Protein AF-A0A6A3G455-F1 (afdb_monomer_lite)

Radius of gyration: 20.14 Å; chains: 1; bounding box: 67×27×47 Å

pLDDT: mean 74.89, std 9.52, range [44.03, 89.31]

Foldseek 3Di:
DVVVVVVVVVVVVVVVLVVVLEAQDPVVNVCCCVPVVDDPPDDHDHDHDDDDAPQWDKDAQAWPDWDADPNDIDTDADDDPPPCNGMPGPGDHPPPPD

Organism: NCBI:txid129364

Structure (mmCIF, N/CA/C/O backbone):
data_AF-A0A6A3G455-F1
#
_entry.id   AF-A0A6A3G455-F1
#
loop_
_atom_site.group_PDB
_atom_site.id
_atom_site.type_symbol
_atom_site.label_atom_id
_atom_site.label_alt_id
_atom_site.label_comp_id
_atom_site.label_asym_id
_atom_site.label_entity_id
_atom_site.label_seq_id
_atom_site.pdbx_PDB_ins_code
_atom_site.Cartn_x
_atom_site.Cartn_y
_atom_site.Cartn_z
_atom_site.occupancy
_atom_site.B_iso_or_equiv
_atom_site.auth_seq_id
_atom_site.auth_comp_id
_atom_site.auth_asym_id
_atom_site.auth_atom_id
_atom_site.pdbx_PDB_model_num
ATOM 1 N N . MET A 1 1 ? 37.769 10.851 -13.567 1.00 63.16 1 MET A N 1
ATOM 2 C CA . MET A 1 1 ? 36.675 11.541 -12.851 1.00 63.16 1 MET A CA 1
ATOM 3 C C . MET A 1 1 ? 35.348 11.337 -13.573 1.00 63.16 1 MET A C 1
ATOM 5 O O . MET A 1 1 ? 34.399 10.954 -12.911 1.00 63.16 1 MET A O 1
ATOM 9 N N . ASP A 1 2 ? 35.294 11.450 -14.903 1.00 78.94 2 ASP A N 1
ATOM 10 C CA . ASP A 1 2 ? 34.042 11.347 -15.685 1.00 78.94 2 ASP A CA 1
ATOM 11 C C . ASP A 1 2 ? 33.329 9.989 -15.622 1.00 78.94 2 ASP A C 1
ATOM 13 O O . ASP A 1 2 ? 32.104 9.932 -15.608 1.00 78.94 2 ASP A O 1
ATOM 17 N N . LEU A 1 3 ? 34.077 8.885 -15.512 1.00 83.62 3 LEU A N 1
ATOM 18 C CA . LEU A 1 3 ? 33.489 7.543 -15.430 1.00 83.62 3 LEU A CA 1
ATOM 19 C C . LEU A 1 3 ? 32.657 7.340 -14.153 1.00 83.62 3 LEU A C 1
ATOM 21 O O . LEU A 1 3 ? 31.636 6.666 -14.185 1.00 83.62 3 LEU A O 1
ATOM 25 N N . LEU A 1 4 ? 33.078 7.936 -13.032 1.00 83.44 4 LEU A N 1
ATOM 26 C CA . LEU A 1 4 ? 32.358 7.806 -11.763 1.00 83.44 4 LEU A CA 1
ATOM 27 C C . LEU A 1 4 ? 31.032 8.581 -11.799 1.00 83.44 4 LEU A C 1
ATOM 29 O O . LEU A 1 4 ? 30.030 8.096 -11.283 1.00 83.44 4 LEU A O 1
ATOM 33 N N . PHE A 1 5 ? 31.031 9.752 -12.445 1.00 85.00 5 PHE A N 1
ATOM 34 C CA . PHE A 1 5 ? 29.828 10.556 -12.653 1.00 85.00 5 PHE A CA 1
ATOM 35 C C . PHE A 1 5 ? 28.855 9.883 -13.619 1.00 85.00 5 PHE A C 1
ATOM 37 O O . PHE A 1 5 ? 27.669 9.829 -13.322 1.00 85.00 5 PHE A O 1
ATOM 44 N N . ALA A 1 6 ? 29.349 9.295 -14.713 1.00 89.31 6 ALA A N 1
ATOM 45 C CA . ALA A 1 6 ? 28.511 8.537 -15.642 1.00 89.31 6 ALA A CA 1
ATOM 46 C C . ALA A 1 6 ? 27.833 7.335 -14.961 1.00 89.31 6 ALA A C 1
ATOM 48 O O . ALA A 1 6 ? 26.642 7.114 -15.144 1.00 89.31 6 ALA A O 1
ATOM 49 N N . ILE A 1 7 ? 28.565 6.600 -14.112 1.00 87.12 7 ILE A N 1
ATOM 50 C CA . ILE A 1 7 ? 27.999 5.479 -13.344 1.00 87.12 7 ILE A CA 1
ATOM 51 C C . ILE A 1 7 ? 26.952 5.971 -12.336 1.00 87.12 7 ILE A C 1
ATOM 53 O O . ILE A 1 7 ? 25.924 5.324 -12.163 1.00 87.12 7 ILE A O 1
ATOM 57 N N . GLN A 1 8 ? 27.189 7.099 -11.661 1.00 82.62 8 GLN A N 1
ATOM 58 C CA . GLN A 1 8 ? 26.204 7.669 -10.737 1.00 82.62 8 GLN A CA 1
ATOM 59 C C . GLN A 1 8 ? 24.931 8.125 -11.451 1.00 82.62 8 GLN A C 1
ATOM 61 O O . GLN A 1 8 ? 23.847 7.880 -10.929 1.00 82.62 8 GLN A O 1
ATOM 66 N N . ASP A 1 9 ? 25.056 8.745 -12.624 1.00 88.81 9 ASP A N 1
ATOM 67 C CA . ASP A 1 9 ? 23.919 9.211 -13.421 1.00 88.81 9 ASP A CA 1
ATOM 68 C C . ASP A 1 9 ? 23.088 8.029 -13.941 1.00 88.81 9 ASP A C 1
ATOM 70 O O . ASP A 1 9 ? 21.871 8.008 -13.773 1.00 88.81 9 ASP A O 1
ATOM 74 N N . ASP A 1 10 ? 23.742 6.978 -14.445 1.00 88.69 10 ASP A N 1
ATOM 75 C CA . ASP A 1 10 ? 23.066 5.747 -14.870 1.00 88.69 10 ASP A CA 1
ATOM 76 C C . ASP A 1 10 ? 22.377 5.033 -13.698 1.00 88.69 10 ASP A C 1
ATOM 78 O O . ASP A 1 10 ? 21.238 4.584 -13.832 1.00 88.69 10 ASP A O 1
ATOM 82 N N . VAL A 1 11 ? 23.018 4.961 -12.525 1.00 80.38 11 VAL A N 1
ATOM 83 C CA . VAL A 1 11 ? 22.409 4.371 -11.320 1.00 80.38 11 VAL A CA 1
ATOM 84 C C . VAL A 1 11 ? 21.230 5.210 -10.834 1.00 80.38 11 VAL A C 1
ATOM 86 O O . VAL A 1 11 ? 20.204 4.645 -10.457 1.00 80.38 11 VAL A O 1
ATOM 89 N N . LEU A 1 12 ? 21.339 6.539 -10.847 1.00 80.69 12 LEU A N 1
ATOM 90 C CA . LEU A 1 12 ? 20.252 7.438 -10.465 1.00 80.69 12 LEU A CA 1
ATOM 91 C C . LEU A 1 12 ? 19.068 7.284 -11.421 1.00 80.69 12 LEU A C 1
ATOM 93 O O . LEU A 1 12 ? 17.946 7.077 -10.971 1.00 80.69 12 LEU A O 1
ATOM 97 N N . LYS A 1 13 ? 19.328 7.268 -12.726 1.00 77.38 13 LYS A N 1
ATOM 98 C CA . LYS A 1 13 ? 18.319 7.077 -13.766 1.00 77.38 13 LYS A CA 1
ATOM 99 C C . LYS A 1 13 ? 17.665 5.701 -13.686 1.00 77.38 13 LYS A C 1
ATOM 101 O O . LYS A 1 13 ? 16.453 5.584 -13.837 1.00 77.38 13 LYS A O 1
ATOM 106 N N . GLN A 1 14 ? 18.436 4.657 -13.380 1.00 67.56 14 GLN A N 1
ATOM 107 C CA . GLN A 1 14 ? 17.901 3.324 -13.115 1.00 67.56 14 GLN A CA 1
ATOM 108 C C . GLN A 1 14 ? 17.013 3.325 -11.864 1.00 67.56 14 GLN A C 1
ATOM 110 O O . GLN A 1 14 ? 15.936 2.736 -11.883 1.00 67.56 14 GLN A O 1
ATOM 115 N N . LYS A 1 15 ? 17.425 4.004 -10.788 1.00 65.25 15 LYS A N 1
ATOM 116 C CA . LYS A 1 15 ? 16.634 4.125 -9.555 1.00 65.25 15 LYS A CA 1
ATOM 117 C C . LYS A 1 15 ? 15.357 4.928 -9.765 1.00 65.25 15 LYS A C 1
ATOM 119 O O . LYS A 1 15 ? 14.324 4.543 -9.228 1.00 65.25 15 LYS A O 1
ATOM 124 N N . GLU A 1 16 ? 15.401 5.984 -10.568 1.00 64.25 16 GLU A N 1
ATOM 125 C CA . GLU A 1 16 ? 14.220 6.723 -11.006 1.00 64.25 16 GLU A CA 1
ATOM 126 C C . GLU A 1 16 ? 13.307 5.819 -11.838 1.00 64.25 16 GLU A C 1
ATOM 128 O O . GLU A 1 16 ? 12.129 5.706 -11.528 1.00 64.25 16 GLU A O 1
ATOM 133 N N . GLN A 1 17 ? 13.831 5.069 -12.808 1.00 58.56 17 GLN A N 1
ATOM 134 C CA . GLN A 1 17 ? 13.038 4.131 -13.609 1.00 58.56 17 GLN A CA 1
ATOM 135 C C . GLN A 1 17 ? 12.397 3.014 -12.754 1.00 58.56 17 GLN A C 1
ATOM 137 O O . GLN A 1 17 ? 11.227 2.680 -12.944 1.00 58.56 17 GLN A O 1
ATOM 142 N N . GLU A 1 18 ? 13.137 2.458 -11.786 1.00 57.47 18 GLU A N 1
ATOM 143 C CA . GLU A 1 18 ? 12.655 1.467 -10.810 1.00 57.47 18 GLU A CA 1
ATOM 144 C C . GLU A 1 18 ? 11.595 2.062 -9.868 1.00 57.47 18 GLU A C 1
ATOM 146 O O . GLU A 1 18 ? 10.619 1.389 -9.533 1.00 57.47 18 GLU A O 1
ATOM 151 N N . ALA A 1 19 ? 11.753 3.323 -9.457 1.00 53.75 19 ALA A N 1
ATOM 152 C CA . ALA A 1 19 ? 10.779 4.043 -8.641 1.00 53.75 19 ALA A CA 1
ATOM 153 C C . ALA A 1 19 ? 9.527 4.460 -9.433 1.00 53.75 19 ALA A C 1
ATOM 155 O O . ALA A 1 19 ? 8.460 4.626 -8.845 1.00 53.75 19 ALA A O 1
ATOM 156 N N . VAL A 1 20 ? 9.628 4.600 -10.756 1.00 54.62 20 VAL A N 1
ATOM 157 C CA . VAL A 1 20 ? 8.539 5.063 -11.631 1.00 54.62 20 VAL A CA 1
ATOM 158 C C . VAL A 1 20 ? 7.638 3.912 -12.113 1.00 54.62 20 VAL A C 1
ATOM 160 O O . VAL A 1 20 ? 6.515 4.153 -12.543 1.00 54.62 20 VAL A O 1
ATOM 163 N N . ASN A 1 21 ? 8.043 2.649 -11.948 1.00 58.38 21 ASN A N 1
ATOM 164 C CA . ASN A 1 21 ? 7.247 1.484 -12.369 1.00 58.38 21 ASN A CA 1
ATOM 165 C C . ASN A 1 21 ? 6.348 0.888 -11.268 1.00 58.38 21 ASN A C 1
ATOM 167 O O . ASN A 1 21 ? 6.007 -0.302 -11.315 1.00 58.38 21 ASN A O 1
ATOM 171 N N . TYR A 1 22 ? 5.959 1.693 -10.276 1.00 61.84 22 TYR A N 1
ATOM 172 C CA . TYR A 1 22 ? 4.916 1.328 -9.319 1.00 61.84 22 TYR A CA 1
ATOM 173 C C . TYR A 1 22 ? 3.565 1.817 -9.821 1.00 61.84 22 TYR A C 1
ATOM 175 O O . TYR A 1 22 ? 3.218 2.988 -9.693 1.00 61.84 22 TYR A O 1
ATOM 183 N N . PHE A 1 23 ? 2.786 0.891 -10.366 1.00 67.88 23 PHE A N 1
ATOM 184 C CA . PHE A 1 23 ? 1.427 1.180 -10.807 1.00 67.88 23 PHE A CA 1
ATOM 185 C C . PHE A 1 23 ? 0.452 0.898 -9.675 1.00 67.88 23 PHE A C 1
ATOM 187 O O . PHE A 1 23 ? 0.591 -0.106 -8.970 1.00 67.88 23 PHE A O 1
ATOM 194 N N . SER A 1 24 ? -0.550 1.760 -9.531 1.00 67.00 24 SER A N 1
ATOM 195 C CA . SER A 1 24 ? -1.626 1.584 -8.555 1.00 67.00 24 SER A CA 1
ATOM 196 C C . SER A 1 24 ? -2.857 0.935 -9.195 1.00 67.00 24 SER A C 1
ATOM 198 O O . SER A 1 24 ? -3.550 0.128 -8.568 1.00 67.00 24 SER A O 1
ATOM 200 N N . HIS A 1 25 ? -3.065 1.197 -10.491 1.00 71.38 25 HIS A N 1
ATOM 201 C CA . HIS A 1 25 ? -4.179 0.677 -11.276 1.00 71.38 25 HIS A CA 1
ATOM 202 C C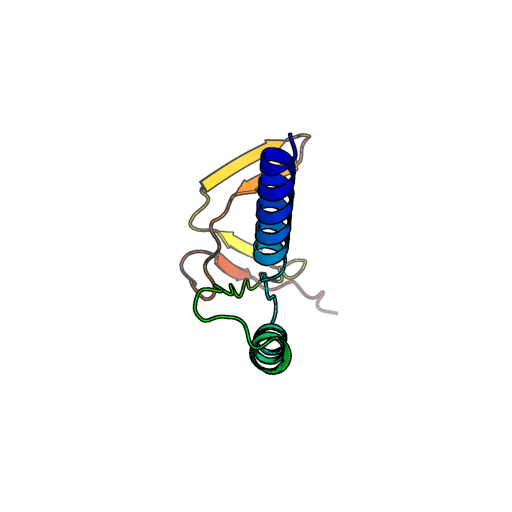 . HIS A 1 25 ? -3.707 -0.118 -12.499 1.00 71.38 25 HIS A C 1
ATOM 204 O O . HIS A 1 25 ? -2.707 0.188 -13.143 1.00 71.38 25 HIS A O 1
ATOM 210 N N . VAL A 1 26 ? -4.493 -1.134 -12.878 1.00 73.94 26 VAL A N 1
ATOM 211 C CA . VAL A 1 26 ? -4.235 -1.952 -14.082 1.00 73.94 26 VAL A CA 1
ATOM 212 C C . VAL A 1 26 ? -4.252 -1.097 -15.354 1.00 73.94 26 VAL A C 1
ATOM 214 O O . VAL A 1 26 ? -3.530 -1.390 -16.304 1.00 73.94 26 VAL A O 1
ATOM 217 N N . GLN A 1 27 ? -5.065 -0.038 -15.375 1.00 77.81 27 GLN A N 1
ATOM 218 C CA . GLN A 1 27 ? -5.152 0.873 -16.511 1.00 77.81 27 GLN A CA 1
ATOM 219 C C . GLN A 1 27 ? -3.844 1.642 -16.735 1.00 77.81 27 GLN A C 1
ATOM 221 O O . GLN A 1 27 ? -3.384 1.691 -17.870 1.00 77.81 27 GLN A O 1
ATOM 226 N N . GLU A 1 28 ? -3.213 2.144 -15.669 1.00 80.31 28 GLU A N 1
ATOM 227 C CA . GLU A 1 28 ? -1.928 2.860 -15.733 1.00 80.31 28 GLU A CA 1
ATOM 228 C C . GLU A 1 28 ? -0.816 1.945 -16.264 1.00 80.31 28 GLU A C 1
ATOM 230 O O . GLU A 1 28 ? -0.081 2.312 -17.178 1.00 80.31 28 GLU A O 1
ATOM 235 N N . LEU A 1 29 ? -0.747 0.705 -15.761 1.00 81.75 29 LEU A N 1
ATOM 236 C CA . LEU A 1 29 ? 0.200 -0.298 -16.258 1.00 81.75 29 LEU A CA 1
ATOM 237 C C . LEU A 1 29 ? -0.024 -0.590 -17.750 1.00 81.75 29 LEU A C 1
ATOM 239 O O . LEU A 1 29 ? 0.926 -0.694 -18.525 1.00 81.75 29 LEU A O 1
ATOM 243 N N . ARG A 1 30 ? -1.287 -0.734 -18.167 1.00 81.75 30 ARG A N 1
ATOM 244 C CA . ARG A 1 30 ? -1.636 -1.012 -19.566 1.00 81.75 30 ARG A CA 1
ATOM 245 C C . ARG A 1 30 ? -1.246 0.150 -20.478 1.00 81.75 30 ARG A C 1
ATOM 247 O O . ARG A 1 30 ? -0.715 -0.089 -21.560 1.00 81.75 30 ARG A O 1
ATOM 254 N N . GLU A 1 31 ? -1.495 1.379 -20.045 1.00 83.38 31 GLU A N 1
ATOM 255 C CA . GLU A 1 31 ? -1.115 2.587 -20.772 1.00 83.38 31 GLU A CA 1
ATOM 256 C C . GLU A 1 31 ? 0.405 2.716 -20.884 1.00 83.38 31 GLU A C 1
ATOM 258 O O . GLU A 1 31 ? 0.909 2.964 -21.978 1.00 83.38 31 GLU A O 1
ATOM 263 N N . PHE A 1 32 ? 1.149 2.431 -19.813 1.00 82.69 32 PHE A N 1
ATOM 264 C CA . PHE A 1 32 ? 2.611 2.395 -19.833 1.00 82.69 32 PHE A CA 1
ATOM 265 C C . PHE A 1 32 ? 3.157 1.375 -20.843 1.00 82.69 32 PHE A C 1
ATOM 267 O O . PHE A 1 32 ? 3.995 1.718 -21.675 1.00 82.69 32 PHE A O 1
ATOM 274 N N . ILE A 1 33 ? 2.638 0.142 -20.847 1.00 83.00 33 ILE A N 1
ATOM 275 C CA . ILE A 1 33 ? 3.064 -0.891 -21.807 1.00 83.00 33 ILE A CA 1
ATOM 276 C C . ILE A 1 33 ? 2.813 -0.436 -23.252 1.00 83.00 33 ILE A C 1
ATOM 278 O O . ILE A 1 33 ? 3.654 -0.653 -24.127 1.00 83.00 33 ILE A O 1
ATOM 282 N N . MET A 1 34 ? 1.667 0.199 -23.516 1.00 84.00 34 MET A N 1
ATOM 283 C CA . MET A 1 34 ? 1.290 0.616 -24.869 1.00 84.00 34 MET A CA 1
ATOM 284 C C . MET A 1 34 ? 2.040 1.858 -25.359 1.00 84.00 34 MET A C 1
ATOM 286 O O . MET A 1 34 ? 2.397 1.919 -26.539 1.00 84.00 34 MET A O 1
ATOM 290 N N . THR A 1 35 ? 2.268 2.835 -24.480 1.00 85.56 35 THR A N 1
ATOM 291 C CA . THR A 1 35 ? 2.860 4.136 -24.830 1.00 85.56 35 THR A CA 1
ATOM 292 C C . THR A 1 35 ? 4.382 4.116 -24.743 1.00 85.56 35 THR A C 1
ATOM 294 O O . THR A 1 35 ? 5.047 4.467 -25.715 1.00 85.56 35 THR A O 1
ATOM 297 N N . ALA A 1 36 ? 4.939 3.652 -23.622 1.00 81.38 36 ALA A N 1
ATOM 298 C CA . ALA A 1 36 ? 6.376 3.669 -23.368 1.00 81.38 36 ALA A CA 1
ATOM 299 C C . ALA A 1 36 ? 7.118 2.513 -24.052 1.00 81.38 36 ALA A C 1
ATOM 301 O O . ALA A 1 36 ? 8.323 2.616 -24.261 1.00 81.38 36 ALA A O 1
ATOM 302 N N . ARG A 1 37 ? 6.407 1.430 -24.416 1.00 83.06 37 ARG A N 1
ATOM 303 C CA . ARG A 1 37 ? 6.962 0.226 -25.069 1.00 83.06 37 ARG A CA 1
ATOM 304 C C . ARG A 1 37 ? 8.283 -0.221 -24.423 1.00 83.06 37 ARG A C 1
ATOM 306 O O . ARG A 1 37 ? 9.323 -0.223 -25.087 1.00 83.06 37 ARG A O 1
ATOM 313 N N . PRO A 1 38 ? 8.251 -0.555 -23.125 1.00 81.75 38 PRO A N 1
ATOM 314 C CA . PRO A 1 38 ? 9.462 -0.808 -22.362 1.00 81.75 38 PRO A CA 1
ATOM 315 C C . PRO A 1 38 ? 10.262 -1.991 -22.928 1.00 81.75 38 PRO A C 1
ATOM 317 O O . PRO A 1 38 ? 9.708 -2.908 -23.543 1.00 81.75 38 PRO A O 1
ATOM 320 N N . ALA A 1 39 ? 11.579 -1.966 -22.713 1.00 82.00 39 ALA A N 1
ATOM 321 C CA . ALA A 1 39 ? 12.466 -3.063 -23.083 1.00 82.00 39 ALA A CA 1
ATOM 322 C C . ALA A 1 39 ? 12.110 -4.356 -22.320 1.00 82.00 39 ALA A C 1
ATOM 324 O O . ALA A 1 39 ? 11.444 -4.326 -21.284 1.00 82.00 39 ALA A O 1
ATOM 325 N N . ARG A 1 40 ? 12.522 -5.517 -22.850 1.00 79.00 40 ARG A N 1
ATOM 326 C CA . ARG A 1 40 ? 12.101 -6.833 -22.317 1.00 79.00 40 ARG A CA 1
ATOM 327 C C . ARG A 1 40 ? 12.564 -7.104 -20.884 1.00 79.00 40 ARG A C 1
ATOM 329 O O . ARG A 1 40 ? 11.994 -7.965 -20.228 1.00 79.00 40 ARG A O 1
ATOM 336 N N . ASP A 1 41 ? 13.607 -6.423 -20.438 1.00 80.94 41 ASP A N 1
ATOM 337 C CA . ASP A 1 41 ? 14.212 -6.518 -19.112 1.00 80.94 41 ASP A CA 1
ATOM 338 C C . ASP A 1 41 ? 13.574 -5.570 -18.084 1.00 80.94 41 ASP A C 1
ATOM 340 O O . ASP A 1 41 ? 13.892 -5.639 -16.897 1.00 80.94 41 ASP A O 1
ATOM 344 N N . VAL A 1 42 ? 12.631 -4.722 -18.503 1.00 74.06 42 VAL A N 1
ATOM 345 C CA . VAL A 1 42 ? 11.904 -3.835 -17.595 1.00 74.06 42 VAL A CA 1
ATOM 346 C C . VAL A 1 42 ? 10.866 -4.630 -16.808 1.00 74.06 42 VAL A C 1
ATOM 348 O O . VAL A 1 42 ? 9.870 -5.114 -17.350 1.00 74.06 42 VAL A O 1
ATOM 351 N N . VAL A 1 43 ? 11.066 -4.706 -15.494 1.00 74.44 43 VAL A N 1
ATOM 352 C CA . VAL A 1 43 ? 10.083 -5.258 -14.559 1.00 74.44 43 VAL A CA 1
ATOM 353 C C . VAL A 1 43 ? 9.134 -4.146 -14.119 1.00 74.44 43 VAL A C 1
ATOM 355 O O . VAL A 1 43 ? 9.549 -3.142 -13.541 1.00 74.44 43 VAL A O 1
ATOM 358 N N . ALA A 1 44 ? 7.843 -4.334 -14.383 1.00 66.69 44 ALA A N 1
ATOM 359 C CA . ALA A 1 44 ? 6.778 -3.465 -13.898 1.00 66.69 44 ALA A CA 1
ATOM 360 C C . ALA A 1 44 ? 6.021 -4.153 -12.759 1.00 66.69 44 ALA A C 1
ATOM 362 O O . ALA A 1 44 ? 5.623 -5.312 -12.889 1.00 66.69 44 ALA A O 1
ATOM 363 N N . THR A 1 45 ? 5.801 -3.442 -11.651 1.00 66.62 45 THR A N 1
ATOM 364 C CA . THR A 1 45 ? 5.120 -3.996 -10.474 1.00 66.62 45 THR A CA 1
ATOM 365 C C . THR A 1 45 ? 3.816 -3.249 -10.229 1.00 66.62 45 THR A C 1
ATOM 367 O O . THR A 1 45 ? 3.803 -2.044 -9.985 1.00 66.62 45 THR A O 1
ATOM 370 N N . LEU A 1 46 ? 2.699 -3.976 -10.250 1.00 64.00 46 LEU A N 1
ATOM 371 C CA .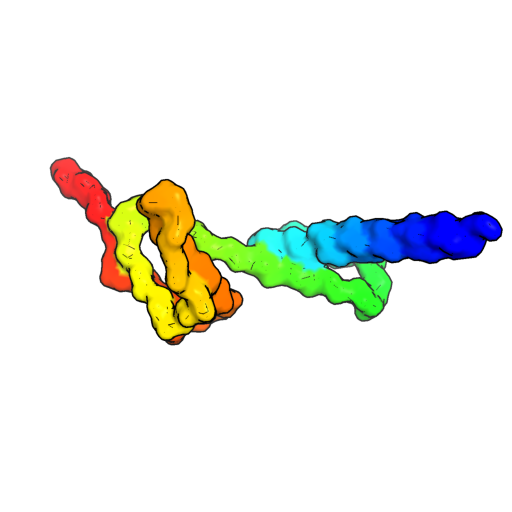 LEU A 1 46 ? 1.404 -3.442 -9.836 1.00 64.00 46 LEU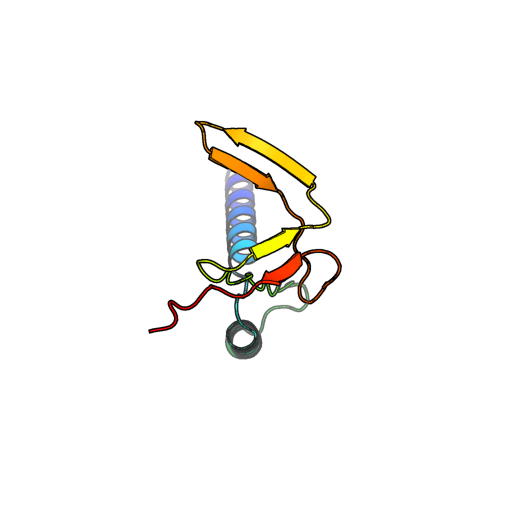 A CA 1
ATOM 372 C C . LEU A 1 46 ? 1.257 -3.607 -8.318 1.00 64.00 46 LEU A C 1
ATOM 374 O O . LEU A 1 46 ? 1.016 -4.714 -7.833 1.00 64.00 46 LEU A O 1
ATOM 378 N N . LYS A 1 47 ? 1.383 -2.510 -7.567 1.00 65.50 47 LYS A N 1
ATOM 379 C CA . LYS A 1 47 ? 1.064 -2.477 -6.136 1.00 65.50 47 LYS A CA 1
ATOM 380 C C . LYS A 1 47 ? -0.369 -1.996 -5.969 1.00 65.50 47 LYS A C 1
ATOM 382 O O . LYS A 1 47 ? -0.669 -0.833 -6.204 1.00 65.50 47 LYS A O 1
ATOM 387 N N . ARG A 1 48 ? -1.258 -2.879 -5.516 1.00 60.50 48 ARG A N 1
ATOM 388 C CA . ARG A 1 48 ? -2.570 -2.437 -5.036 1.00 60.50 48 ARG A CA 1
ATOM 389 C C . ARG A 1 48 ? -2.442 -1.968 -3.595 1.00 60.50 48 ARG A C 1
ATOM 391 O O . ARG A 1 48 ? -1.871 -2.678 -2.773 1.00 60.50 48 ARG A O 1
ATOM 398 N N . ASN A 1 49 ? -2.984 -0.795 -3.305 1.00 65.00 49 ASN A N 1
ATOM 399 C CA . ASN A 1 49 ? -3.174 -0.348 -1.933 1.00 65.00 49 ASN A CA 1
ATOM 400 C C . ASN A 1 49 ? -4.485 -0.936 -1.397 1.00 65.00 49 ASN A C 1
ATOM 402 O O . ASN A 1 49 ? -5.420 -1.178 -2.162 1.00 65.00 49 ASN A O 1
ATOM 406 N N . ILE A 1 50 ? -4.548 -1.191 -0.091 1.00 66.88 50 ILE A N 1
ATOM 407 C CA . ILE A 1 50 ? -5.824 -1.456 0.576 1.00 66.88 50 ILE A CA 1
ATOM 408 C C . ILE A 1 50 ? -6.415 -0.113 0.977 1.00 66.88 50 ILE A C 1
ATOM 410 O O . ILE A 1 50 ? -5.812 0.611 1.769 1.00 66.88 50 ILE A O 1
ATOM 414 N N . ASP A 1 51 ? -7.618 0.173 0.497 1.00 71.50 51 ASP A N 1
ATOM 415 C CA . ASP A 1 51 ? -8.420 1.271 1.021 1.00 71.50 51 ASP A CA 1
ATOM 416 C C . ASP A 1 51 ? -9.109 0.818 2.313 1.00 71.50 51 ASP A C 1
ATOM 418 O O . ASP A 1 51 ? -10.157 0.166 2.296 1.00 71.50 51 ASP A O 1
ATOM 422 N N . PHE A 1 52 ? -8.502 1.136 3.459 1.00 78.75 52 PHE A N 1
ATOM 423 C CA . PHE A 1 52 ? -9.131 0.902 4.756 1.00 78.75 52 PHE A CA 1
ATOM 424 C C . PHE A 1 52 ? -10.311 1.855 4.936 1.00 78.75 52 PHE A C 1
ATOM 426 O O . PHE A 1 52 ? -10.160 3.078 4.922 1.00 78.75 52 PHE A O 1
ATOM 433 N N . ARG A 1 53 ? -11.506 1.295 5.128 1.00 80.88 53 ARG A N 1
ATOM 434 C CA . ARG A 1 53 ? -12.724 2.089 5.292 1.00 80.88 53 ARG A CA 1
ATOM 435 C C . ARG A 1 53 ? -12.764 2.679 6.706 1.00 80.88 53 ARG A C 1
ATOM 437 O O . ARG A 1 53 ? -12.700 1.912 7.671 1.00 80.88 53 ARG A O 1
ATOM 444 N N . PRO A 1 54 ? -12.919 4.005 6.873 1.00 83.50 54 PRO A N 1
ATOM 445 C CA . PRO A 1 54 ? -13.043 4.604 8.197 1.00 83.50 54 PRO A CA 1
ATOM 446 C C . PRO A 1 54 ? -14.179 3.958 8.998 1.00 83.50 54 PRO A C 1
ATOM 448 O O . PRO A 1 54 ? -15.305 3.868 8.514 1.00 83.50 54 PRO A O 1
ATOM 451 N N . GLY A 1 55 ? -13.882 3.501 10.216 1.00 84.38 55 GLY A N 1
ATOM 452 C CA . GLY A 1 55 ? -14.844 2.849 11.111 1.00 84.38 55 GLY A CA 1
ATOM 453 C C . GLY A 1 55 ? -15.050 1.347 10.886 1.00 84.38 55 GLY A C 1
ATOM 454 O O . GLY A 1 55 ? -15.759 0.732 11.680 1.00 84.38 55 GLY A O 1
ATOM 455 N N . ALA A 1 56 ? -14.455 0.747 9.851 1.00 86.44 56 ALA A N 1
ATOM 456 C CA . ALA A 1 56 ? -14.423 -0.706 9.693 1.00 86.44 56 ALA A CA 1
ATOM 457 C C . ALA A 1 56 ? -13.370 -1.345 10.611 1.00 86.44 56 ALA A C 1
ATOM 459 O O . ALA A 1 56 ? -12.370 -0.722 10.970 1.00 86.44 56 ALA A O 1
ATOM 460 N N . VAL A 1 57 ? -13.588 -2.612 10.967 1.00 86.56 57 VAL A N 1
ATOM 461 C CA . VAL A 1 57 ? -12.654 -3.421 11.757 1.00 86.56 57 VAL A CA 1
ATOM 462 C C . VAL A 1 57 ? -12.002 -4.450 10.849 1.00 86.56 57 VAL A C 1
ATOM 464 O O . VAL A 1 57 ? -12.689 -5.202 10.152 1.00 86.56 57 VAL A O 1
ATOM 467 N N . TYR A 1 58 ? -10.676 -4.515 10.907 1.00 84.25 58 TYR A N 1
ATOM 468 C CA . TYR A 1 58 ? -9.867 -5.458 10.148 1.00 84.25 58 TYR A CA 1
ATOM 469 C C . TYR A 1 58 ? -9.087 -6.368 11.094 1.00 84.25 58 TYR A C 1
ATOM 471 O O . TYR A 1 58 ? -8.598 -5.926 12.131 1.00 84.25 58 TYR A O 1
ATOM 479 N N . VAL A 1 59 ? -8.951 -7.636 10.714 1.00 84.12 59 VAL A N 1
ATOM 480 C CA . VAL A 1 59 ? -8.022 -8.580 11.339 1.00 84.12 59 VAL A CA 1
ATOM 481 C C . VAL A 1 59 ? -6.794 -8.708 10.448 1.00 84.12 59 VAL A C 1
ATOM 483 O O . VAL A 1 59 ? -6.906 -8.921 9.238 1.00 84.12 59 VAL A O 1
ATOM 486 N N . LEU A 1 60 ? -5.628 -8.569 11.076 1.00 81.12 60 LEU A N 1
ATOM 487 C CA . LEU A 1 60 ? -4.305 -8.722 10.482 1.00 81.12 60 LEU A CA 1
ATOM 488 C C . LEU A 1 60 ? -3.693 -9.995 11.078 1.00 81.12 60 LEU A C 1
ATOM 490 O O . LEU A 1 60 ? -3.378 -10.027 12.264 1.00 81.12 60 LEU A O 1
ATOM 494 N N . HIS A 1 61 ? -3.574 -11.062 10.291 1.00 75.75 61 HIS A N 1
ATOM 495 C CA . HIS A 1 61 ? -3.116 -12.366 10.787 1.00 75.75 61 HIS A CA 1
ATOM 496 C C . HIS A 1 61 ? -1.591 -12.515 10.810 1.00 75.75 61 HIS A C 1
ATOM 498 O O . HIS A 1 61 ? -1.072 -13.288 11.610 1.00 75.75 61 HIS A O 1
ATOM 504 N N . GLN A 1 62 ? -0.873 -11.792 9.945 1.00 76.38 62 GLN A N 1
ATOM 505 C CA . GLN A 1 62 ? 0.583 -11.861 9.848 1.00 76.38 62 GLN A CA 1
ATOM 506 C C . GLN A 1 62 ? 1.173 -10.454 9.959 1.00 76.38 62 GLN A C 1
ATOM 508 O O . GLN A 1 62 ? 1.142 -9.669 9.010 1.00 76.38 62 GLN A O 1
ATOM 513 N N . VAL A 1 63 ? 1.660 -10.139 11.157 1.00 70.81 63 VAL A N 1
ATOM 514 C CA . VAL A 1 63 ? 2.276 -8.857 11.504 1.00 70.81 63 VAL A CA 1
ATOM 515 C C . VAL A 1 63 ? 3.751 -9.120 11.775 1.00 70.81 63 VAL A C 1
ATOM 517 O O . VAL A 1 63 ? 4.081 -9.878 12.683 1.00 70.81 63 VAL A O 1
ATOM 520 N N . ASP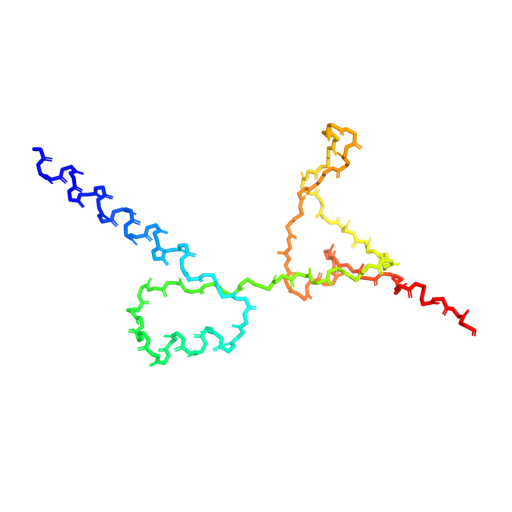 A 1 64 ? 4.627 -8.515 10.977 1.00 73.56 64 ASP A N 1
ATOM 521 C CA . ASP A 1 64 ? 6.078 -8.704 11.096 1.00 73.56 64 ASP A CA 1
ATOM 522 C C . ASP A 1 64 ? 6.668 -7.824 12.204 1.00 73.56 64 ASP A C 1
ATOM 524 O O . ASP A 1 64 ? 7.677 -8.164 12.817 1.00 73.56 64 ASP A O 1
ATOM 528 N N . TYR A 1 65 ? 6.028 -6.688 12.484 1.00 76.75 65 TYR A N 1
ATOM 529 C CA . TYR A 1 65 ? 6.420 -5.789 13.562 1.00 76.75 65 TYR A CA 1
ATOM 530 C C . TYR A 1 65 ? 5.196 -5.099 14.152 1.00 76.75 65 TYR A C 1
ATOM 532 O O . TYR A 1 65 ? 4.330 -4.636 13.414 1.00 76.75 65 TYR A O 1
ATOM 540 N N . LEU A 1 66 ? 5.154 -4.985 15.476 1.00 79.38 66 LEU A N 1
ATOM 541 C CA . LEU A 1 66 ? 4.213 -4.142 16.203 1.00 79.38 66 LEU A CA 1
ATOM 542 C C . LEU A 1 66 ? 5.016 -3.342 17.229 1.00 79.38 66 LEU A C 1
ATOM 544 O O . LEU A 1 66 ? 5.817 -3.910 17.969 1.00 79.38 66 LEU A O 1
ATOM 548 N N . GLY A 1 67 ? 4.810 -2.034 17.277 1.00 77.88 67 GLY A N 1
ATOM 549 C CA . GLY A 1 67 ? 5.517 -1.141 18.179 1.00 77.88 67 GLY A CA 1
ATOM 550 C C . GLY A 1 67 ? 4.674 0.059 18.573 1.00 77.88 67 GLY A C 1
ATOM 551 O O . GLY A 1 67 ? 3.593 0.294 18.044 1.00 77.88 67 GLY A O 1
ATOM 552 N N . PHE A 1 68 ? 5.193 0.834 19.514 1.00 71.50 68 PHE A N 1
ATOM 553 C CA . PHE A 1 68 ? 4.603 2.095 19.941 1.00 71.50 68 PHE A CA 1
ATOM 554 C C . PHE A 1 68 ? 5.678 3.168 19.851 1.00 71.50 68 PHE A C 1
ATOM 556 O O . PHE A 1 68 ? 6.729 3.044 20.476 1.00 71.50 68 PHE A O 1
ATOM 563 N N . HIS A 1 69 ? 5.425 4.203 19.057 1.00 68.56 69 HIS A N 1
ATOM 564 C CA . HIS A 1 69 ? 6.306 5.356 18.940 1.00 68.56 69 HIS A CA 1
ATOM 565 C C . HIS A 1 69 ? 5.479 6.620 19.153 1.00 68.56 69 HIS A C 1
ATOM 567 O O . HIS A 1 69 ? 4.476 6.814 18.479 1.00 68.56 69 HIS A O 1
ATOM 573 N N . ASP A 1 70 ? 5.912 7.478 20.082 1.00 83.44 70 ASP A N 1
ATOM 574 C CA . ASP A 1 70 ? 5.272 8.773 20.371 1.00 83.44 70 ASP A CA 1
ATOM 575 C C . ASP A 1 70 ? 3.764 8.663 20.686 1.00 83.44 70 ASP A C 1
ATOM 577 O O . ASP A 1 70 ? 2.930 9.416 20.198 1.00 83.44 70 ASP A O 1
ATOM 581 N N . GLY A 1 71 ? 3.386 7.635 21.455 1.00 83.19 71 GLY A N 1
ATOM 582 C CA . GLY A 1 71 ? 1.982 7.362 21.789 1.00 83.19 71 GLY A CA 1
ATOM 583 C C . GLY A 1 71 ? 1.143 6.790 20.639 1.00 83.19 71 GLY A C 1
ATOM 584 O O . GLY A 1 71 ? -0.037 6.508 20.837 1.00 83.19 71 GLY A O 1
ATOM 585 N N . ILE A 1 72 ? 1.736 6.564 19.465 1.00 75.56 72 ILE A N 1
ATOM 586 C CA . ILE A 1 72 ? 1.069 6.001 18.291 1.00 75.56 72 ILE A CA 1
ATOM 587 C C . ILE A 1 72 ? 1.471 4.532 18.141 1.00 75.56 72 ILE A C 1
ATOM 589 O O . ILE A 1 72 ? 2.656 4.191 18.082 1.00 75.56 72 ILE A O 1
ATOM 593 N N . ALA A 1 73 ? 0.472 3.649 18.081 1.00 71.81 73 ALA A N 1
ATOM 594 C CA . ALA A 1 73 ? 0.681 2.252 17.722 1.00 71.81 73 ALA A CA 1
ATOM 595 C C . ALA A 1 73 ? 1.078 2.164 16.242 1.00 71.81 73 ALA A C 1
ATOM 597 O O . ALA A 1 73 ? 0.338 2.614 15.371 1.00 71.81 73 ALA A O 1
ATOM 598 N N . ASN A 1 74 ? 2.227 1.558 15.966 1.00 75.56 74 ASN A N 1
ATOM 599 C CA . ASN A 1 74 ? 2.748 1.314 14.628 1.00 75.56 74 ASN A CA 1
ATOM 600 C C . ASN A 1 74 ? 2.891 -0.188 14.395 1.00 75.56 74 ASN A C 1
ATOM 602 O O . ASN A 1 74 ? 3.153 -0.953 15.320 1.00 75.56 74 ASN A O 1
ATOM 606 N N . GLY A 1 75 ? 2.778 -0.621 13.145 1.00 72.75 75 GLY A N 1
ATOM 607 C CA . GLY A 1 75 ? 3.080 -1.996 12.782 1.00 72.75 75 GLY A CA 1
ATOM 608 C C . GLY A 1 75 ? 3.453 -2.144 11.317 1.00 72.75 75 GLY A C 1
ATOM 609 O O . GLY A 1 75 ? 3.030 -1.352 10.477 1.00 72.75 75 GLY A O 1
ATOM 610 N N . THR A 1 76 ? 4.250 -3.166 11.025 1.00 72.81 76 THR A N 1
ATOM 611 C CA . THR A 1 76 ? 4.616 -3.565 9.667 1.00 72.81 76 THR A CA 1
ATOM 612 C C . THR A 1 76 ? 3.889 -4.854 9.336 1.00 72.81 76 THR A C 1
ATOM 614 O O . THR A 1 76 ? 3.963 -5.833 10.081 1.00 72.81 76 THR A O 1
ATOM 617 N N . ILE A 1 77 ? 3.188 -4.850 8.208 1.00 71.88 77 ILE A N 1
ATOM 618 C CA . ILE A 1 77 ? 2.452 -6.000 7.694 1.00 71.88 77 ILE A CA 1
ATOM 619 C C . ILE A 1 77 ? 2.899 -6.284 6.265 1.00 71.88 77 ILE A C 1
ATOM 621 O O . ILE A 1 77 ? 2.969 -5.373 5.437 1.00 71.88 77 ILE A O 1
ATOM 625 N N . HIS A 1 78 ? 3.157 -7.550 5.949 1.00 71.38 78 HIS A N 1
ATOM 626 C CA . HIS A 1 78 ? 3.277 -7.967 4.560 1.00 71.38 78 HIS A CA 1
ATOM 627 C C . HIS A 1 78 ? 1.890 -8.089 3.940 1.00 71.38 78 HIS A C 1
ATOM 629 O O . HIS A 1 78 ? 1.155 -9.051 4.178 1.00 71.38 78 HIS A O 1
ATOM 635 N N . TYR A 1 79 ? 1.540 -7.111 3.111 1.00 68.31 79 TYR A N 1
ATOM 636 C CA . TYR A 1 79 ? 0.336 -7.187 2.304 1.00 68.31 79 TYR A CA 1
ATOM 637 C C . TYR A 1 79 ? 0.538 -8.095 1.092 1.00 68.31 79 TYR A C 1
ATOM 639 O O . TYR A 1 79 ? 1.497 -7.953 0.336 1.00 68.31 79 TYR A O 1
ATOM 647 N N . GLU A 1 80 ? -0.421 -8.989 0.878 1.00 68.62 80 GLU A N 1
ATOM 648 C CA . GLU A 1 80 ? -0.558 -9.747 -0.355 1.00 68.62 80 GLU A CA 1
ATOM 649 C C . GLU A 1 80 ? -1.995 -9.602 -0.851 1.00 68.62 80 GLU A C 1
ATOM 651 O O . GLU A 1 80 ? -2.957 -9.912 -0.140 1.00 68.62 80 GLU A O 1
ATOM 656 N N . VAL A 1 81 ? -2.141 -9.078 -2.067 1.00 66.06 81 VAL A N 1
ATOM 657 C CA . VAL A 1 81 ? -3.448 -8.788 -2.656 1.00 66.06 81 VAL A CA 1
ATOM 658 C C . VAL A 1 81 ? -4.283 -10.066 -2.766 1.00 66.06 81 VAL A C 1
ATOM 660 O O . VAL A 1 81 ? -3.788 -11.109 -3.182 1.00 66.06 81 VAL A O 1
ATOM 663 N N . ASN A 1 82 ? -5.563 -9.987 -2.391 1.00 65.25 82 ASN A N 1
ATOM 664 C CA . ASN A 1 82 ? -6.514 -11.109 -2.374 1.00 65.25 82 ASN A CA 1
ATOM 665 C C . ASN A 1 82 ? -6.153 -12.281 -1.439 1.00 65.25 82 ASN A C 1
ATOM 667 O O . ASN A 1 82 ? -6.833 -13.307 -1.470 1.00 65.25 82 ASN A O 1
ATOM 671 N N . ASN A 1 83 ? -5.145 -12.143 -0.572 1.00 73.00 83 ASN A N 1
ATOM 672 C CA . ASN A 1 83 ? -4.860 -13.149 0.442 1.00 73.00 83 ASN A CA 1
ATOM 673 C C . ASN A 1 83 ? -5.730 -12.911 1.688 1.00 73.00 83 ASN A C 1
ATOM 675 O O . ASN A 1 83 ? -5.329 -12.242 2.644 1.00 73.00 83 ASN A O 1
ATOM 679 N N . ALA A 1 84 ? -6.937 -13.485 1.675 1.00 67.62 84 ALA A N 1
ATOM 680 C CA . ALA A 1 84 ? -7.903 -13.378 2.772 1.00 67.62 84 ALA A CA 1
ATOM 681 C C . ALA A 1 84 ? -7.403 -13.979 4.103 1.00 67.62 84 ALA A C 1
ATOM 683 O O . ALA A 1 84 ? -8.000 -13.716 5.147 1.00 67.62 84 ALA A O 1
ATOM 684 N N . TYR A 1 85 ? -6.314 -14.757 4.082 1.00 72.38 85 TYR A N 1
ATOM 685 C CA . TYR A 1 85 ? -5.660 -15.279 5.282 1.00 72.38 85 TYR A CA 1
ATOM 686 C C . TYR A 1 85 ? -4.691 -14.284 5.926 1.00 72.38 85 TYR A C 1
ATOM 688 O O . TYR A 1 85 ? -4.228 -14.554 7.027 1.00 72.38 85 TYR A O 1
ATOM 696 N N . LYS A 1 86 ? -4.380 -13.151 5.279 1.00 75.19 86 LYS A N 1
ATOM 697 C CA . LYS A 1 86 ? -3.481 -12.120 5.825 1.00 75.19 86 LYS A CA 1
ATOM 698 C C . LYS A 1 86 ? -4.229 -10.903 6.352 1.00 75.19 86 LYS A C 1
ATOM 700 O O . LYS A 1 86 ? -4.011 -10.526 7.501 1.00 75.19 86 LYS A O 1
ATOM 705 N N . ILE A 1 87 ? -5.107 -10.305 5.544 1.00 78.19 87 ILE A N 1
ATOM 706 C CA . ILE A 1 87 ? -5.883 -9.114 5.924 1.00 78.19 87 ILE A CA 1
ATOM 707 C C . ILE A 1 87 ? -7.347 -9.327 5.558 1.00 78.19 87 ILE A C 1
ATOM 709 O O . ILE A 1 87 ? -7.664 -9.625 4.405 1.00 78.19 87 ILE A O 1
ATOM 713 N N . ARG A 1 88 ? -8.244 -9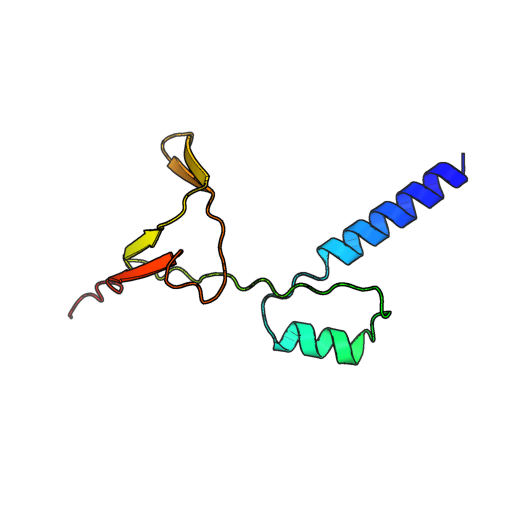.154 6.533 1.00 82.00 88 ARG A N 1
ATOM 714 C CA . ARG A 1 88 ? -9.685 -9.365 6.350 1.00 82.00 88 ARG A CA 1
ATOM 715 C C . ARG A 1 88 ? -10.508 -8.304 7.075 1.00 82.00 88 ARG A C 1
ATOM 717 O O . ARG A 1 88 ? -10.315 -8.097 8.267 1.00 82.00 88 ARG A O 1
ATOM 724 N N . GLU A 1 89 ? -11.466 -7.687 6.382 1.00 84.94 89 GLU A N 1
ATOM 725 C CA . GLU A 1 89 ? -12.532 -6.895 7.020 1.00 84.94 89 GLU A CA 1
ATOM 726 C C . GLU A 1 89 ? -13.469 -7.850 7.770 1.00 84.94 89 GLU A C 1
ATOM 728 O O . GLU A 1 89 ? -14.029 -8.774 7.175 1.00 84.94 89 GLU A O 1
ATOM 733 N N . VAL A 1 90 ? -13.612 -7.662 9.080 1.00 89.19 90 VAL A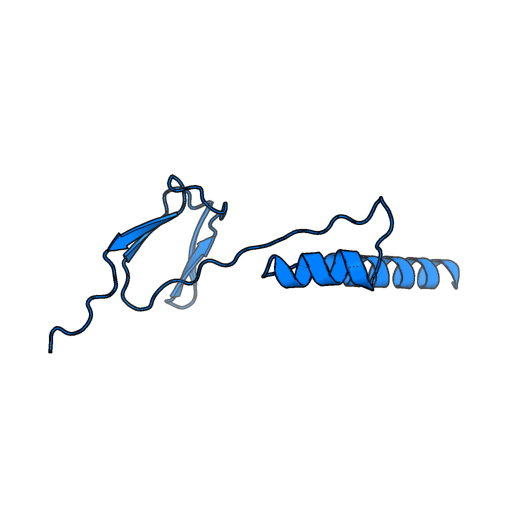 N 1
ATOM 734 C CA . VAL A 1 90 ? -14.485 -8.486 9.935 1.00 89.19 90 VAL A CA 1
ATOM 735 C C . VAL A 1 90 ? -15.723 -7.734 10.407 1.00 89.19 90 VAL A C 1
ATOM 737 O O . VAL A 1 90 ? -16.698 -8.366 10.803 1.00 89.19 90 VAL A O 1
ATOM 740 N N . SER A 1 91 ? -15.711 -6.403 10.324 1.00 86.62 91 SER A N 1
ATOM 741 C CA . SER A 1 91 ? -16.897 -5.574 10.523 1.00 86.62 91 SER A CA 1
ATOM 742 C C . SER A 1 91 ? -16.853 -4.372 9.584 1.00 86.62 91 SER A C 1
ATOM 744 O O . SER A 1 91 ? -15.834 -3.677 9.564 1.00 86.62 91 SER A O 1
ATOM 746 N N . PRO A 1 92 ? -17.944 -4.069 8.861 1.00 84.88 92 PRO A N 1
ATOM 747 C CA . PRO A 1 92 ? -18.038 -2.835 8.097 1.00 84.88 92 PRO A CA 1
ATOM 748 C C . PRO A 1 92 ? -18.129 -1.621 9.033 1.00 84.88 92 PRO A C 1
ATOM 750 O O . PRO A 1 92 ? -18.395 -1.787 10.231 1.00 84.88 92 PRO A O 1
ATOM 753 N N . PRO A 1 93 ? -17.958 -0.393 8.505 1.00 85.44 93 PRO A N 1
ATOM 754 C CA . PRO A 1 93 ? -18.227 0.812 9.267 1.00 85.44 93 PRO A CA 1
ATOM 755 C C . PRO A 1 93 ? -19.658 0.781 9.779 1.00 85.44 93 PRO A C 1
ATOM 757 O O . PRO A 1 93 ? -20.589 0.550 9.002 1.00 85.44 93 PRO A O 1
ATOM 760 N N . LEU A 1 94 ? -19.838 1.050 11.070 1.00 76.56 94 LEU A N 1
ATOM 761 C CA . LEU A 1 94 ? -21.149 1.345 11.628 1.00 76.56 94 LEU A CA 1
ATOM 762 C C . LEU A 1 94 ? -21.623 2.651 10.982 1.00 76.56 94 LEU A C 1
ATOM 764 O O . LEU A 1 94 ? -21.349 3.745 11.478 1.00 76.56 94 LEU A O 1
ATOM 768 N N . SER A 1 95 ? -22.301 2.556 9.835 1.00 66.50 95 SER A N 1
ATOM 769 C CA . SER A 1 95 ? -23.093 3.669 9.329 1.00 66.50 95 SER A CA 1
ATOM 770 C C . SER A 1 95 ? -24.004 4.061 10.475 1.00 66.50 95 SER A C 1
ATOM 772 O O . SER A 1 95 ? -24.697 3.187 11.001 1.00 66.50 95 SER A O 1
ATOM 774 N N . LYS A 1 96 ? -23.983 5.330 10.896 1.00 58.78 96 LYS A N 1
ATOM 775 C CA . LYS A 1 96 ? -24.994 5.818 11.831 1.00 58.78 96 LYS A CA 1
ATOM 776 C C . LYS A 1 96 ? -26.340 5.438 11.218 1.00 58.78 96 LYS A C 1
ATOM 778 O O . LYS A 1 96 ? -26.698 6.005 10.186 1.00 58.78 96 LYS A O 1
ATOM 783 N N . LEU A 1 97 ? -27.005 4.425 11.782 1.00 51.81 97 LEU A N 1
ATOM 784 C CA . LEU A 1 97 ? -28.417 4.187 11.535 1.00 51.81 97 LEU A CA 1
ATOM 785 C C . LEU A 1 97 ? -29.065 5.528 11.873 1.00 51.81 97 LEU A C 1
ATOM 787 O O . LEU A 1 97 ? -29.019 5.955 13.027 1.00 51.81 97 LEU A O 1
ATOM 791 N N . LYS A 1 98 ? -29.479 6.256 10.837 1.00 44.03 98 LYS A N 1
ATOM 792 C CA . LYS A 1 98 ? -30.377 7.390 11.004 1.00 44.03 98 LYS A CA 1
ATOM 793 C C . LYS A 1 98 ? -31.741 6.853 11.393 1.00 44.03 98 LYS A C 1
ATOM 795 O O . LYS A 1 98 ? -32.118 5.804 10.825 1.00 44.03 98 LYS A O 1
#

Secondary structure (DSSP, 8-state):
-HHHHHHHHHHHHHHHHHHHTEESSHHHHHHHHHHH---TT---EE-PPP-PPTT-EEEES-EEEEEEETTEEEEEE---TT-TTTEEEEE-------

Sequence (98 aa):
MDLLFAIQDDVLKQKEQEAVNYFSHVQELREFIMTARPARDVVATLKRNIDFRPGAVYVLHQVDYLGFHDGIANGTIHYEVNNAYKIREVSPPLSKLK